Protein AF-A0A1F7QGC0-F1 (afdb_monomer_lite)

pLDDT: mean 73.14, std 12.84, range [39.97, 92.56]

Foldseek 3Di:
DDDPDFDKDFDDDPNHTQWIATPNWIWGWDDDVPHTQKIKTQDQPPDDDDRDRQKIWMWGADRVRHTPDIDMDGPPPVVVVVVVVVVVVVVVVVVVVVVVVVVVVVVVVVVVD

Secondary structure (DSSP, 8-state):
-------EEEEEETTEEEEEEETTEEEEEEEETTEEEEEEEE-----SSS----EEEEEEE-TTS-EEEEEEEE--THHHHHHHHHHHHHHHHHHHHHHHHHHHHHHHHHHT-

Structure (mmCIF, N/CA/C/O backbone):
data_AF-A0A1F7QGC0-F1
#
_entry.id   AF-A0A1F7QGC0-F1
#
loop_
_atom_site.group_PDB
_atom_site.id
_atom_site.type_symbol
_atom_site.label_atom_id
_atom_site.label_alt_id
_atom_site.label_comp_id
_atom_site.label_asym_id
_atom_site.label_entity_id
_atom_site.label_seq_id
_atom_site.pdbx_PDB_ins_code
_atom_site.Cartn_x
_atom_site.Cartn_y
_atom_site.Cartn_z
_atom_site.occupancy
_atom_site.B_iso_or_equiv
_atom_site.auth_seq_id
_atom_site.auth_comp_id
_atom_site.auth_asym_id
_atom_site.auth_atom_id
_atom_site.pdbx_PDB_model_num
ATOM 1 N N . MET A 1 1 ? -2.407 34.130 5.376 1.00 41.84 1 MET A N 1
ATOM 2 C CA . MET A 1 1 ? -1.773 33.096 4.535 1.00 41.84 1 MET A CA 1
ATOM 3 C C . MET A 1 1 ? -2.256 31.752 5.053 1.00 41.84 1 MET A C 1
ATOM 5 O O . MET A 1 1 ? -1.938 31.425 6.188 1.00 41.84 1 MET A O 1
ATOM 9 N N . GLU A 1 2 ? -3.094 31.032 4.305 1.00 47.72 2 GLU A N 1
ATOM 10 C CA . GLU A 1 2 ? -3.480 29.661 4.663 1.00 47.72 2 GLU A CA 1
ATOM 11 C C . GLU A 1 2 ? -2.276 28.747 4.444 1.00 47.72 2 GLU A C 1
ATOM 13 O O . GLU A 1 2 ? -1.770 28.607 3.331 1.00 47.72 2 GLU A O 1
ATOM 18 N N . GLN A 1 3 ? -1.781 28.155 5.527 1.00 52.34 3 GLN A N 1
ATOM 19 C CA . GLN A 1 3 ? -0.868 27.026 5.444 1.00 52.34 3 GLN A CA 1
ATOM 20 C C . GLN A 1 3 ? -1.594 25.920 4.661 1.00 52.34 3 GLN A C 1
ATOM 22 O O . GLN A 1 3 ? -2.752 25.660 4.989 1.00 52.34 3 GLN A O 1
ATOM 27 N N . PRO A 1 4 ? -0.989 25.291 3.632 1.00 60.81 4 PRO A N 1
ATOM 28 C CA . PRO A 1 4 ? -1.642 24.207 2.907 1.00 60.81 4 PRO A CA 1
ATOM 29 C C . PRO A 1 4 ? -2.029 23.115 3.910 1.00 60.81 4 PRO A C 1
ATOM 31 O O . PRO A 1 4 ? -1.175 22.401 4.438 1.00 60.81 4 PRO A O 1
ATOM 34 N N . GLY A 1 5 ? -3.318 23.068 4.249 1.00 67.31 5 GLY A N 1
ATOM 35 C CA . GLY A 1 5 ? -3.832 22.231 5.319 1.00 67.31 5 GLY A CA 1
ATOM 36 C C . GLY A 1 5 ? -3.672 20.763 4.954 1.00 67.31 5 GLY A C 1
ATOM 37 O O . GLY A 1 5 ? -3.976 20.355 3.833 1.00 67.31 5 GLY A O 1
ATOM 38 N N . THR A 1 6 ? -3.193 19.953 5.898 1.00 74.88 6 THR A N 1
ATOM 39 C CA . THR A 1 6 ? -3.249 18.498 5.740 1.00 74.88 6 THR A CA 1
ATOM 40 C C . THR A 1 6 ? -4.706 18.068 5.860 1.00 74.88 6 THR A C 1
ATOM 42 O O . THR A 1 6 ? -5.279 18.112 6.947 1.00 74.88 6 THR A O 1
ATOM 45 N N . PHE A 1 7 ? -5.309 17.652 4.747 1.00 80.75 7 PHE A N 1
ATOM 46 C CA . PHE A 1 7 ? -6.666 17.114 4.742 1.00 80.75 7 PHE A CA 1
ATOM 47 C C . PHE A 1 7 ? -6.610 15.620 5.042 1.00 80.75 7 PHE A C 1
ATOM 49 O O . PHE A 1 7 ? -6.014 14.841 4.289 1.00 80.75 7 PHE A O 1
ATOM 56 N N . ALA A 1 8 ? -7.236 15.225 6.149 1.00 86.25 8 ALA A N 1
ATOM 57 C CA . ALA A 1 8 ? -7.323 13.840 6.574 1.00 86.25 8 ALA A CA 1
ATOM 58 C C . ALA A 1 8 ? -8.778 13.434 6.838 1.00 86.25 8 ALA A C 1
ATOM 60 O O . ALA A 1 8 ? -9.519 14.157 7.499 1.00 86.25 8 ALA A O 1
ATOM 61 N N . SER A 1 9 ? -9.171 12.259 6.351 1.00 88.44 9 SER A N 1
ATOM 62 C CA . SER A 1 9 ? -10.444 11.615 6.671 1.00 88.44 9 SER A CA 1
ATOM 63 C C . SER A 1 9 ? -10.205 10.211 7.215 1.00 88.44 9 SER A C 1
ATOM 65 O O . SER A 1 9 ? -9.259 9.519 6.826 1.00 88.44 9 SER A O 1
ATOM 67 N N . PHE A 1 10 ? -11.053 9.790 8.150 1.00 91.94 10 PHE A N 1
ATOM 68 C CA . PHE A 1 10 ? -10.926 8.513 8.844 1.00 91.94 10 PHE A CA 1
ATOM 69 C C . PHE A 1 10 ? -12.284 7.817 8.889 1.00 91.94 10 PHE A C 1
ATOM 71 O O . PHE A 1 10 ? -13.286 8.448 9.215 1.00 91.94 10 PHE A O 1
ATOM 78 N N . ALA A 1 11 ? -12.304 6.520 8.592 1.00 92.56 11 ALA A N 1
ATOM 79 C CA . ALA A 1 11 ? -13.479 5.671 8.742 1.00 92.56 11 ALA A CA 1
ATOM 80 C C . ALA A 1 11 ? -13.273 4.714 9.917 1.00 92.56 11 ALA A C 1
ATOM 82 O O . ALA A 1 11 ? -12.186 4.148 10.074 1.00 92.56 11 ALA A O 1
ATOM 83 N N . TYR A 1 12 ? -14.320 4.518 10.717 1.00 92.25 12 TYR A N 1
ATOM 84 C CA . TYR A 1 12 ? -14.298 3.673 11.907 1.00 92.25 12 TYR A CA 1
ATOM 85 C C . TYR A 1 12 ? -15.435 2.648 11.879 1.00 92.25 12 TYR A C 1
ATOM 87 O O . TYR A 1 12 ? -16.529 2.953 11.412 1.00 92.25 12 TYR A O 1
ATOM 95 N N . ALA A 1 13 ? -15.186 1.459 12.425 1.00 88.50 13 ALA A N 1
ATOM 96 C CA . ALA A 1 13 ? -16.212 0.486 12.793 1.00 88.50 13 ALA A CA 1
ATOM 97 C C . ALA A 1 13 ? -15.808 -0.220 14.085 1.00 88.50 13 ALA A C 1
ATOM 99 O O . ALA A 1 13 ? -14.630 -0.510 14.297 1.00 88.50 13 ALA A O 1
ATOM 100 N N . PHE A 1 14 ? -16.782 -0.479 14.958 1.00 87.88 14 PHE A N 1
ATOM 101 C CA . PHE A 1 14 ? -16.549 -1.117 16.261 1.00 87.88 14 PHE A CA 1
ATOM 102 C C . PHE A 1 14 ? -15.446 -0.419 17.085 1.00 87.88 14 PHE A C 1
ATOM 104 O O . PHE A 1 14 ? -14.622 -1.070 17.719 1.00 87.88 14 PHE A O 1
ATOM 111 N N . GLY A 1 15 ? -15.369 0.917 17.006 1.00 86.31 15 GLY A N 1
ATOM 112 C CA . GLY A 1 15 ? -14.345 1.721 17.691 1.00 86.31 15 GLY A CA 1
ATOM 113 C C . GLY A 1 15 ? -12.930 1.623 17.104 1.00 86.31 15 GLY A C 1
ATOM 114 O O . GLY A 1 15 ? -12.016 2.269 17.609 1.00 86.31 15 GLY A O 1
ATOM 115 N N . ARG A 1 16 ? -12.729 0.859 16.024 1.00 88.44 16 ARG A N 1
ATOM 116 C CA . ARG A 1 16 ? -11.431 0.667 15.362 1.00 88.44 16 ARG A CA 1
ATOM 117 C C . ARG A 1 16 ? -11.408 1.322 13.989 1.00 88.44 16 ARG A C 1
ATOM 119 O O . ARG A 1 16 ? -12.441 1.507 13.350 1.00 88.44 16 ARG A O 1
ATOM 126 N N . ARG A 1 17 ? -10.218 1.719 13.540 1.00 91.25 17 ARG A N 1
ATOM 127 C CA . ARG A 1 17 ? -10.031 2.459 12.286 1.00 91.25 17 ARG A CA 1
ATOM 128 C C . ARG A 1 17 ? -10.042 1.499 11.098 1.00 91.25 17 ARG A C 1
ATOM 130 O O . ARG A 1 17 ? -9.108 0.730 10.946 1.00 91.25 17 ARG A O 1
ATOM 137 N N . LEU A 1 18 ? -11.048 1.590 10.231 1.00 91.19 18 LEU A N 1
ATOM 138 C CA . LEU A 1 18 ? -11.144 0.796 8.998 1.00 91.19 18 LEU A CA 1
ATOM 139 C C . LEU A 1 18 ? -10.350 1.399 7.840 1.00 91.19 18 LEU A C 1
ATOM 141 O O . LEU A 1 18 ? -9.763 0.679 7.036 1.00 91.19 18 LEU A O 1
ATOM 145 N N . ALA A 1 19 ? -10.327 2.728 7.739 1.00 89.88 19 ALA A N 1
ATOM 146 C CA . ALA A 1 19 ? -9.595 3.412 6.684 1.00 89.88 19 ALA A CA 1
ATOM 147 C C . ALA A 1 19 ? -9.085 4.779 7.143 1.00 89.88 19 ALA A C 1
ATOM 149 O O . ALA A 1 19 ? -9.675 5.427 8.011 1.00 89.88 19 ALA A O 1
ATOM 150 N N . LYS A 1 20 ? -7.992 5.231 6.530 1.00 90.56 20 LYS A N 1
ATOM 151 C CA . LYS A 1 20 ? -7.530 6.622 6.588 1.00 90.56 20 LYS A CA 1
ATOM 152 C C . LYS A 1 20 ? -7.211 7.114 5.187 1.00 90.56 20 LYS A C 1
ATOM 154 O O . LYS A 1 20 ? -6.591 6.384 4.422 1.00 90.56 20 LYS A O 1
ATOM 159 N N . THR A 1 21 ? -7.558 8.358 4.897 1.00 88.00 21 THR A N 1
ATOM 160 C CA . THR A 1 21 ? -7.104 9.069 3.704 1.00 88.00 21 THR A CA 1
ATOM 161 C C . THR A 1 21 ? -6.417 10.338 4.157 1.00 88.00 21 THR A C 1
ATOM 163 O O . THR A 1 21 ? -7.039 11.143 4.837 1.00 88.00 21 THR A O 1
ATOM 166 N N . VAL A 1 22 ? -5.146 10.525 3.811 1.00 86.12 22 VAL A N 1
ATOM 167 C CA . VAL A 1 22 ? -4.380 11.732 4.149 1.00 86.12 22 VAL A CA 1
ATOM 168 C C . VAL A 1 22 ? -3.763 12.269 2.872 1.00 86.12 22 VAL A C 1
ATOM 170 O O . VAL A 1 22 ? -3.019 11.551 2.207 1.00 86.12 22 VAL A O 1
ATOM 173 N N . ASN A 1 23 ? -4.084 13.512 2.506 1.00 81.94 23 ASN A N 1
ATOM 174 C CA . ASN A 1 23 ? -3.567 14.158 1.293 1.00 81.94 23 ASN A CA 1
ATOM 175 C C . ASN A 1 23 ? -3.732 13.284 0.024 1.00 81.94 23 ASN A C 1
ATOM 177 O O . ASN A 1 23 ? -2.851 13.227 -0.832 1.00 81.94 23 ASN A O 1
ATOM 181 N N . GLY A 1 24 ? -4.851 12.552 -0.070 1.00 75.50 24 GLY A N 1
ATOM 182 C CA . GLY A 1 24 ? -5.176 11.647 -1.183 1.00 75.50 24 GLY A CA 1
ATOM 183 C C . GLY A 1 24 ? -4.562 10.240 -1.109 1.00 75.50 24 GLY A C 1
ATOM 184 O O . GLY A 1 24 ? -4.968 9.368 -1.875 1.00 75.50 24 GLY A O 1
ATOM 185 N N . ALA A 1 25 ? -3.638 9.972 -0.183 1.00 79.69 25 ALA A N 1
ATOM 186 C CA . ALA A 1 25 ? -3.120 8.627 0.064 1.00 79.69 25 ALA A CA 1
ATOM 187 C C . ALA A 1 25 ? -4.056 7.869 1.012 1.00 79.69 25 ALA A C 1
ATOM 189 O O . ALA A 1 25 ? -4.300 8.322 2.131 1.00 79.69 25 ALA A O 1
ATOM 190 N N . SER A 1 26 ? -4.577 6.722 0.567 1.00 83.94 26 SER A N 1
ATOM 191 C CA . SER A 1 26 ? -5.525 5.919 1.351 1.00 83.94 26 SER A CA 1
ATOM 192 C C . SER A 1 26 ? -4.862 4.663 1.912 1.00 83.94 26 SER A C 1
ATOM 194 O O . SER A 1 26 ? -4.167 3.947 1.189 1.00 83.94 26 SER A O 1
ATOM 196 N N . THR A 1 27 ? -5.111 4.362 3.183 1.00 87.88 27 THR A N 1
ATOM 197 C CA . THR A 1 27 ? -4.763 3.091 3.829 1.00 87.88 27 THR A CA 1
ATOM 198 C C . THR A 1 27 ? -6.033 2.431 4.347 1.00 87.88 27 THR A C 1
ATOM 200 O O . THR A 1 27 ? -6.835 3.090 5.008 1.00 87.88 27 THR A O 1
ATOM 203 N N . GLN A 1 28 ? -6.192 1.140 4.077 1.00 89.62 28 GLN A N 1
ATOM 204 C CA . GLN A 1 28 ? -7.262 0.295 4.602 1.00 89.62 28 GLN A CA 1
ATOM 205 C C . GLN A 1 28 ? -6.693 -0.713 5.600 1.00 89.62 28 GLN A C 1
ATOM 207 O O . GLN A 1 28 ? -5.569 -1.194 5.431 1.00 89.62 28 GLN A O 1
ATOM 212 N N . PHE A 1 29 ? -7.478 -1.021 6.626 1.00 88.69 29 PHE A N 1
ATOM 213 C CA . PHE A 1 29 ? -7.126 -1.947 7.694 1.00 88.69 29 PHE A CA 1
ATOM 214 C C . PHE A 1 29 ? -8.179 -3.056 7.776 1.00 88.69 29 PHE A C 1
ATOM 216 O O . PHE A 1 29 ? -9.376 -2.770 7.835 1.00 88.69 29 PHE A O 1
ATOM 223 N N . LEU A 1 30 ? -7.724 -4.309 7.794 1.00 89.12 30 LEU A N 1
ATOM 224 C CA . LEU A 1 30 ? -8.541 -5.489 8.061 1.00 89.12 30 LEU A CA 1
ATOM 225 C C . LEU A 1 30 ? -8.083 -6.112 9.376 1.00 89.12 30 LEU A C 1
ATOM 227 O O . LEU A 1 30 ? -6.884 -6.274 9.610 1.00 89.12 30 LEU A O 1
ATOM 231 N N . TYR A 1 31 ? -9.047 -6.462 10.215 1.00 87.94 31 TYR A N 1
ATOM 232 C CA . TYR A 1 31 ? -8.810 -7.059 11.521 1.00 87.94 31 TYR A CA 1
ATOM 233 C C . TYR A 1 31 ? -9.341 -8.489 11.540 1.00 87.94 31 TYR A C 1
ATOM 235 O O . TYR A 1 31 ? -10.415 -8.740 10.994 1.00 87.94 31 TYR A O 1
ATOM 243 N N . ASP A 1 32 ? -8.612 -9.383 12.201 1.00 86.56 32 ASP A N 1
ATOM 244 C CA . ASP A 1 32 ? -9.067 -10.727 12.555 1.00 86.56 32 ASP A CA 1
ATOM 245 C C . ASP A 1 32 ? -9.152 -10.806 14.083 1.00 86.56 32 ASP A C 1
ATOM 247 O O . ASP A 1 32 ? -8.150 -10.712 14.790 1.00 86.56 32 ASP A O 1
ATOM 251 N N . GLY A 1 33 ? -10.375 -10.838 14.615 1.00 85.56 33 GLY A N 1
ATOM 252 C CA . GLY A 1 33 ? -10.603 -10.710 16.053 1.00 85.56 33 GLY A CA 1
ATOM 253 C C . GLY A 1 33 ? -10.048 -9.396 16.616 1.00 85.56 33 GLY A C 1
ATOM 254 O O . GLY A 1 33 ? -10.477 -8.310 16.207 1.00 85.56 33 GLY A O 1
ATOM 255 N N . LEU A 1 34 ? -9.128 -9.490 17.582 1.00 83.62 34 LEU A N 1
ATOM 256 C CA . LEU A 1 34 ? -8.445 -8.342 18.195 1.00 83.62 34 LEU A CA 1
ATOM 257 C C . LEU A 1 34 ? -7.255 -7.849 17.351 1.00 83.62 34 LEU A C 1
ATOM 259 O O . LEU A 1 34 ? -6.873 -6.682 17.460 1.00 83.62 34 LEU A O 1
ATOM 263 N N . ASP A 1 35 ? -6.723 -8.710 16.488 1.00 80.31 35 ASP A N 1
ATOM 264 C CA . ASP A 1 35 ? -5.450 -8.519 15.807 1.00 80.31 35 ASP A CA 1
ATOM 265 C C . ASP A 1 35 ? -5.613 -7.856 14.437 1.00 80.31 35 ASP A C 1
ATOM 267 O O . ASP A 1 35 ? -6.661 -7.921 13.785 1.00 80.31 35 ASP A O 1
ATOM 271 N N . LEU A 1 36 ? -4.558 -7.173 13.989 1.00 80.31 36 LEU A N 1
ATOM 272 C CA . LEU A 1 36 ? -4.518 -6.542 12.675 1.00 80.31 36 LEU A CA 1
ATOM 273 C C . LEU A 1 36 ? -4.044 -7.560 11.634 1.00 80.31 36 LEU A C 1
ATOM 275 O O . LEU A 1 36 ? -2.852 -7.825 11.517 1.00 80.31 36 LEU A O 1
ATOM 279 N N . ALA A 1 37 ? -4.981 -8.107 10.866 1.00 83.44 37 ALA A N 1
ATOM 280 C CA . ALA A 1 37 ? -4.696 -9.127 9.862 1.00 83.44 37 ALA A CA 1
ATOM 281 C C . ALA A 1 37 ? -4.002 -8.548 8.623 1.00 83.44 37 ALA A C 1
ATOM 283 O O . ALA A 1 37 ? -3.095 -9.160 8.057 1.00 83.44 37 ALA A O 1
ATOM 284 N N . GLN A 1 38 ? -4.420 -7.355 8.186 1.00 80.75 38 GLN A N 1
ATOM 285 C CA . GLN A 1 38 ? -3.894 -6.757 6.964 1.00 80.75 38 GLN A CA 1
ATOM 286 C C . GLN A 1 38 ? -3.910 -5.234 7.017 1.00 80.75 38 GLN A C 1
ATOM 288 O O . GLN A 1 38 ? -4.891 -4.606 7.422 1.00 80.75 38 GLN A O 1
ATOM 293 N N . GLN A 1 39 ? -2.839 -4.639 6.498 1.00 85.50 39 GLN A N 1
ATOM 294 C CA . GLN A 1 39 ? -2.792 -3.225 6.160 1.00 85.50 39 GLN A CA 1
ATOM 295 C C . GLN A 1 39 ? -2.502 -3.067 4.669 1.00 85.50 39 GLN A C 1
ATOM 297 O O . GLN A 1 39 ? -1.457 -3.497 4.175 1.00 85.50 39 GLN A O 1
ATOM 302 N N . LEU A 1 40 ? -3.409 -2.403 3.956 1.00 79.75 40 LEU A N 1
ATOM 303 C CA . LEU A 1 40 ? -3.245 -2.084 2.544 1.00 79.75 40 LEU A CA 1
ATOM 304 C C . LEU A 1 40 ? -3.061 -0.579 2.379 1.00 79.75 40 LEU A C 1
ATOM 306 O O . LEU A 1 40 ? -4.001 0.186 2.584 1.00 79.75 40 LEU A O 1
ATOM 310 N N . THR A 1 41 ? -1.867 -0.145 1.980 1.00 79.94 41 THR A N 1
ATOM 311 C CA . THR A 1 41 ? -1.605 1.268 1.683 1.00 79.94 41 THR A CA 1
ATOM 312 C C . THR A 1 41 ? -1.584 1.476 0.176 1.00 79.94 41 THR A C 1
ATOM 314 O O . THR A 1 41 ? -0.675 1.039 -0.528 1.00 79.94 41 THR A O 1
ATOM 317 N N . THR A 1 42 ? -2.574 2.207 -0.327 1.00 67.94 42 THR A N 1
ATOM 318 C CA . THR A 1 42 ? -2.534 2.767 -1.680 1.00 67.94 42 THR A CA 1
ATOM 319 C C . THR A 1 42 ? -1.771 4.087 -1.641 1.00 67.94 42 THR A C 1
ATOM 321 O O . THR A 1 42 ? -2.306 5.141 -1.293 1.00 67.94 42 THR A O 1
ATOM 324 N N . GLY A 1 43 ? -0.475 4.010 -1.936 1.00 61.09 43 GLY A N 1
ATOM 325 C CA . GLY A 1 43 ? 0.384 5.177 -2.077 1.00 61.09 43 GLY A CA 1
ATOM 326 C C . GLY A 1 43 ? 0.391 5.674 -3.518 1.00 61.09 43 GLY A C 1
ATOM 327 O O . GLY A 1 43 ? 0.647 4.910 -4.445 1.00 61.09 43 GLY A O 1
ATOM 328 N N . PHE A 1 44 ? 0.163 6.970 -3.714 1.00 53.09 44 PHE A N 1
ATOM 329 C CA . PHE A 1 44 ? 0.631 7.647 -4.917 1.00 53.09 44 PHE A CA 1
ATOM 330 C C . PHE A 1 44 ? 2.051 8.132 -4.625 1.00 53.09 44 PHE A C 1
ATOM 332 O O . PHE A 1 44 ? 2.234 9.062 -3.842 1.00 53.09 44 PHE A O 1
ATOM 339 N N . PHE A 1 45 ? 3.066 7.515 -5.226 1.00 45.66 45 PHE A N 1
ATOM 340 C CA . PHE A 1 45 ? 4.392 8.126 -5.236 1.00 45.66 45 PHE A CA 1
ATOM 341 C C . PHE A 1 45 ? 4.339 9.324 -6.184 1.00 45.66 45 PHE A C 1
ATOM 343 O O . PHE A 1 45 ? 4.277 9.165 -7.401 1.00 45.66 45 PHE A O 1
ATOM 350 N N . ARG A 1 46 ? 4.353 10.543 -5.633 1.00 45.06 46 ARG A N 1
ATOM 351 C CA . ARG A 1 46 ? 4.550 11.774 -6.409 1.00 45.06 46 ARG A CA 1
ATOM 352 C C . ARG A 1 46 ? 6.044 11.932 -6.722 1.00 45.06 46 ARG A C 1
ATOM 354 O O . ARG A 1 46 ? 6.689 12.868 -6.269 1.00 45.06 46 ARG A O 1
ATOM 361 N N . GLY A 1 47 ? 6.592 10.987 -7.479 1.00 43.69 47 GLY A N 1
ATOM 362 C CA . GLY A 1 47 ? 7.809 11.197 -8.255 1.00 43.69 47 GLY A CA 1
ATOM 363 C C . GLY A 1 47 ? 7.393 11.774 -9.603 1.00 43.69 47 GLY A C 1
ATOM 364 O O . GLY A 1 47 ? 6.617 11.141 -10.304 1.00 43.69 47 GLY A O 1
ATOM 365 N N . THR A 1 48 ? 7.836 13.000 -9.891 1.00 45.25 48 THR A N 1
ATOM 366 C CA . THR A 1 48 ? 7.674 13.736 -11.163 1.00 45.25 48 THR A CA 1
ATOM 367 C C . THR A 1 48 ? 6.230 13.925 -11.688 1.00 45.25 48 THR A C 1
ATOM 369 O O . THR A 1 48 ? 5.663 13.119 -12.412 1.00 45.25 48 THR A O 1
ATOM 372 N N . SER A 1 49 ? 5.650 15.079 -11.317 1.00 39.97 49 SER A N 1
ATOM 373 C CA . SER A 1 49 ? 4.632 15.905 -12.021 1.00 39.97 49 SER A CA 1
ATOM 374 C C . SER A 1 49 ? 3.333 15.310 -12.599 1.00 39.97 49 SER A C 1
ATOM 376 O O . SER A 1 49 ? 2.468 16.082 -13.013 1.00 39.97 49 SER A O 1
ATOM 378 N N . ARG A 1 50 ? 3.081 14.005 -12.560 1.00 53.62 50 ARG A N 1
ATOM 379 C CA . ARG A 1 50 ? 1.813 13.414 -13.013 1.00 53.62 50 ARG A CA 1
ATOM 380 C C . ARG A 1 50 ? 1.404 12.364 -11.990 1.00 53.62 50 ARG A C 1
ATOM 382 O O . ARG A 1 50 ? 2.196 11.485 -11.691 1.00 53.62 50 ARG A O 1
ATOM 389 N N . GLY A 1 51 ? 0.211 12.484 -11.404 1.00 51.25 51 GLY A N 1
ATOM 390 C CA . GLY A 1 51 ? -0.319 11.580 -10.371 1.00 51.25 51 GLY A CA 1
ATOM 391 C C . GLY A 1 51 ? -0.526 10.145 -10.868 1.00 51.25 51 GLY A C 1
ATOM 392 O O . GLY A 1 51 ? -1.655 9.687 -11.012 1.00 51.25 51 GLY A O 1
ATOM 393 N N . VAL A 1 52 ? 0.565 9.448 -11.168 1.00 58.09 52 VAL A N 1
ATOM 394 C CA . VAL A 1 52 ? 0.592 8.081 -11.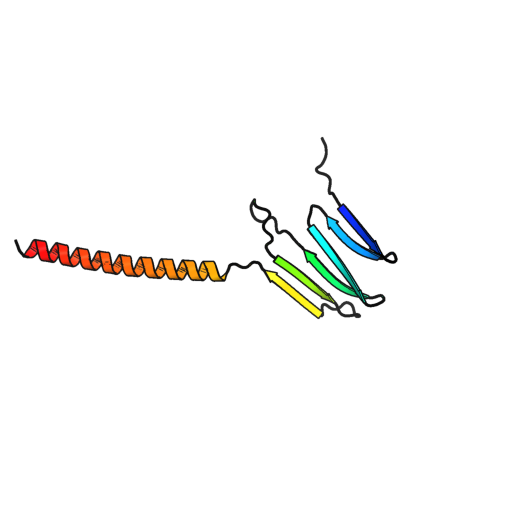670 1.00 58.09 52 VAL A CA 1
ATOM 395 C C . VAL A 1 52 ? 0.536 7.140 -10.475 1.00 58.09 52 VAL A C 1
ATOM 397 O O . VAL A 1 52 ? 1.313 7.253 -9.527 1.00 58.09 52 VAL A O 1
ATOM 400 N N . ARG A 1 53 ? -0.398 6.187 -10.511 1.00 54.84 53 ARG A N 1
ATOM 401 C CA . ARG A 1 53 ? -0.379 5.045 -9.593 1.00 54.84 53 ARG A CA 1
ATOM 402 C C . ARG A 1 53 ? 0.792 4.141 -9.984 1.00 54.84 53 ARG A C 1
ATOM 404 O O . ARG A 1 53 ? 0.702 3.408 -10.965 1.00 54.84 53 ARG A O 1
ATOM 411 N N . ILE A 1 54 ? 1.888 4.226 -9.228 1.00 60.84 54 ILE A N 1
ATOM 412 C CA . ILE A 1 54 ? 3.070 3.357 -9.382 1.00 60.84 54 ILE A CA 1
ATOM 413 C C . ILE A 1 54 ? 2.785 1.945 -8.857 1.00 60.84 54 ILE A C 1
ATOM 415 O O . ILE A 1 54 ? 3.501 1.024 -9.216 1.00 60.84 54 ILE A O 1
ATOM 419 N N . GLY A 1 55 ? 1.739 1.744 -8.049 1.00 65.19 55 GLY A N 1
ATOM 420 C CA . GLY A 1 55 ? 1.456 0.425 -7.504 1.00 65.19 55 GLY A CA 1
ATOM 421 C C . GLY A 1 55 ? 0.619 0.411 -6.232 1.00 65.19 55 GLY A C 1
ATOM 422 O O . GLY A 1 55 ? 0.180 1.455 -5.749 1.00 65.19 55 GLY A O 1
ATOM 423 N N . SER A 1 56 ? 0.432 -0.779 -5.667 1.00 64.19 56 SER A N 1
ATOM 424 C CA . SER A 1 56 ? -0.110 -0.993 -4.319 1.00 64.19 56 SER A CA 1
ATOM 425 C C . SER A 1 56 ? 0.846 -1.863 -3.517 1.00 64.19 56 SER A C 1
ATOM 427 O O . SER A 1 56 ? 1.323 -2.851 -4.059 1.00 64.19 56 SER A O 1
ATOM 429 N N . VAL A 1 57 ? 1.072 -1.566 -2.237 1.00 72.25 57 VAL A N 1
ATOM 430 C CA . VAL A 1 57 ? 1.829 -2.444 -1.329 1.00 72.25 5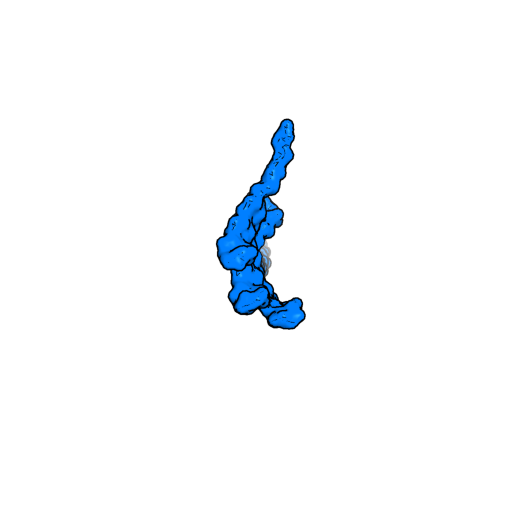7 VAL A CA 1
ATOM 431 C C . VAL A 1 57 ? 0.946 -2.800 -0.132 1.00 72.25 57 VAL A C 1
ATOM 433 O O . VAL A 1 57 ? 0.351 -1.924 0.502 1.00 72.25 57 VAL A O 1
ATOM 436 N N . GLY A 1 58 ? 0.836 -4.094 0.149 1.00 66.62 58 GLY A N 1
ATOM 437 C CA . GLY A 1 58 ? 0.145 -4.689 1.282 1.00 66.62 58 GLY A CA 1
ATOM 438 C C . GLY A 1 58 ? 1.114 -5.471 2.167 1.00 66.62 58 GLY A C 1
ATOM 439 O O . GLY A 1 58 ? 2.061 -6.093 1.685 1.00 66.62 58 GLY A O 1
ATOM 440 N N . PHE A 1 59 ? 0.856 -5.433 3.469 1.00 74.44 59 PHE A N 1
ATOM 441 C CA . PHE A 1 59 ? 1.623 -6.149 4.483 1.00 74.44 59 PHE A CA 1
ATOM 442 C C . PHE A 1 59 ? 0.678 -7.084 5.241 1.00 74.44 59 PHE A C 1
ATOM 444 O O . PHE A 1 59 ? -0.402 -6.654 5.659 1.00 74.44 59 PHE A O 1
ATOM 451 N N . ALA A 1 60 ? 1.092 -8.338 5.415 1.00 64.88 60 ALA A N 1
ATOM 452 C CA . ALA A 1 60 ? 0.460 -9.290 6.321 1.00 64.88 60 ALA A CA 1
ATOM 453 C C . ALA A 1 60 ? 1.308 -9.391 7.588 1.00 64.88 60 ALA A C 1
ATOM 455 O O . ALA A 1 60 ? 2.534 -9.511 7.509 1.00 64.88 60 ALA A O 1
ATOM 456 N N . ILE A 1 61 ? 0.662 -9.336 8.747 1.00 72.62 61 ILE A N 1
ATOM 457 C CA . ILE A 1 61 ? 1.312 -9.381 10.058 1.00 72.62 61 ILE A CA 1
ATOM 458 C C . ILE A 1 61 ? 0.712 -10.570 10.811 1.00 72.62 61 ILE A C 1
ATOM 460 O O . ILE A 1 61 ? -0.491 -10.807 10.738 1.00 72.62 61 ILE A O 1
ATOM 464 N N . THR A 1 62 ? 1.546 -11.364 11.479 1.00 75.88 62 THR A N 1
ATOM 465 C CA . THR A 1 62 ? 1.075 -12.457 12.333 1.00 75.88 62 THR A CA 1
ATOM 466 C C . THR A 1 62 ? 0.420 -11.901 13.598 1.00 75.88 62 THR A C 1
ATOM 468 O O . THR A 1 62 ? 0.689 -10.769 14.000 1.00 75.88 62 THR A O 1
ATOM 471 N N . ALA A 1 63 ? -0.371 -12.725 14.290 1.00 60.78 63 ALA A N 1
ATOM 472 C CA . ALA A 1 63 ? -0.955 -12.371 15.590 1.00 60.78 63 ALA A CA 1
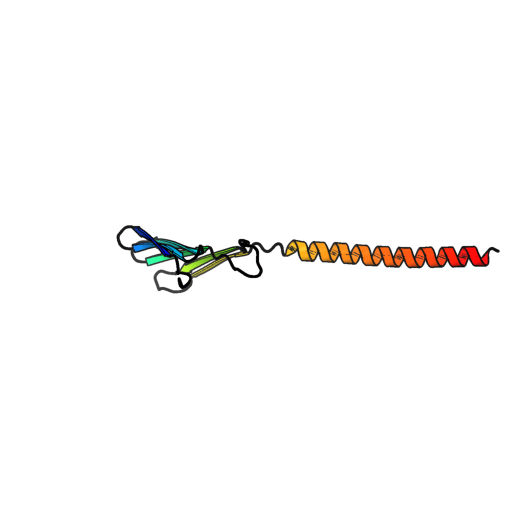ATOM 473 C C . ALA A 1 63 ? 0.104 -12.016 16.661 1.00 60.78 63 ALA A C 1
ATOM 475 O O . ALA A 1 63 ? -0.167 -11.265 17.587 1.00 60.78 63 ALA A O 1
ATOM 476 N N . ALA A 1 64 ? 1.347 -12.490 16.508 1.00 75.75 64 ALA A N 1
ATOM 477 C CA . ALA A 1 64 ? 2.469 -12.111 17.372 1.00 75.75 64 ALA A CA 1
ATOM 478 C C . ALA A 1 64 ? 3.084 -10.736 17.018 1.00 75.75 64 ALA A C 1
ATOM 480 O O . ALA A 1 64 ? 4.086 -10.338 17.610 1.00 75.75 64 ALA A O 1
ATOM 481 N N . GLY A 1 65 ? 2.537 -10.027 16.025 1.00 66.50 65 GLY A N 1
ATOM 482 C CA . GLY A 1 65 ? 3.054 -8.749 15.533 1.00 66.50 65 GLY A CA 1
ATOM 483 C C . GLY A 1 65 ? 4.248 -8.870 14.580 1.00 66.50 65 GLY A C 1
ATOM 484 O O . GLY A 1 65 ? 4.829 -7.853 14.202 1.00 66.50 65 GLY A O 1
ATOM 485 N N . ALA A 1 66 ? 4.629 -10.085 14.171 1.00 69.25 66 ALA A N 1
ATOM 486 C CA . ALA A 1 66 ? 5.735 -10.292 13.239 1.00 69.25 66 ALA A CA 1
ATOM 487 C C . ALA A 1 66 ? 5.281 -10.082 11.787 1.00 69.25 66 ALA A C 1
ATOM 489 O O . ALA A 1 66 ? 4.194 -10.507 11.402 1.00 69.25 66 ALA A O 1
ATOM 490 N N . LEU A 1 67 ? 6.120 -9.467 10.950 1.00 69.06 67 LEU A N 1
ATOM 491 C CA . LEU A 1 67 ? 5.841 -9.330 9.519 1.00 69.06 67 LEU A CA 1
ATOM 492 C C . LEU A 1 67 ? 5.824 -10.718 8.856 1.00 69.06 67 LEU A C 1
ATOM 494 O O . LEU A 1 67 ? 6.851 -11.388 8.799 1.00 69.06 67 LEU A O 1
ATOM 498 N N . ALA A 1 68 ? 4.661 -11.135 8.355 1.00 74.00 68 ALA A N 1
ATOM 499 C CA . ALA A 1 68 ? 4.447 -12.445 7.743 1.00 74.00 68 ALA A CA 1
ATOM 500 C C . ALA A 1 68 ? 4.685 -12.425 6.228 1.00 74.00 68 ALA A C 1
ATOM 502 O O . ALA A 1 68 ? 5.233 -13.372 5.671 1.00 74.00 68 ALA A O 1
ATOM 503 N N . ALA A 1 69 ? 4.262 -11.351 5.554 1.00 69.69 69 ALA A N 1
ATOM 504 C CA . ALA A 1 69 ? 4.444 -11.196 4.115 1.00 69.69 69 ALA A CA 1
ATOM 505 C C . ALA A 1 69 ? 4.378 -9.727 3.681 1.00 69.69 69 ALA A C 1
ATOM 507 O O . ALA A 1 69 ? 3.657 -8.916 4.266 1.00 69.69 69 ALA A O 1
ATOM 508 N N . VAL A 1 70 ? 5.090 -9.412 2.599 1.00 78.06 70 VAL A N 1
ATOM 509 C CA . VAL A 1 70 ? 4.956 -8.160 1.846 1.00 78.06 70 VAL A CA 1
ATOM 510 C C . VAL A 1 70 ? 4.532 -8.529 0.433 1.00 78.06 70 VAL A C 1
ATOM 512 O O . VAL A 1 70 ? 5.226 -9.285 -0.240 1.00 78.06 70 VAL A O 1
ATOM 515 N N . ALA A 1 71 ? 3.401 -8.000 -0.017 1.00 68.62 71 ALA A N 1
ATOM 516 C CA . ALA A 1 71 ? 2.915 -8.178 -1.377 1.00 68.62 71 ALA A CA 1
ATOM 517 C C . ALA A 1 71 ? 2.730 -6.807 -2.013 1.00 68.62 71 ALA A C 1
ATOM 519 O O . ALA A 1 71 ? 2.168 -5.903 -1.402 1.00 68.62 71 ALA A O 1
ATOM 520 N N . GLY A 1 72 ? 3.175 -6.631 -3.250 1.00 65.75 72 GLY A N 1
ATOM 521 C CA . GLY A 1 72 ? 2.947 -5.386 -3.957 1.00 65.75 72 GLY A CA 1
ATOM 522 C C . GLY A 1 72 ? 2.772 -5.591 -5.445 1.00 65.75 72 GLY A C 1
ATOM 523 O O . GLY A 1 72 ? 3.318 -6.522 -6.026 1.00 65.75 72 GLY A O 1
ATOM 524 N N . THR A 1 73 ? 2.002 -4.705 -6.059 1.00 62.97 73 THR A N 1
ATOM 525 C CA . THR A 1 73 ? 2.028 -4.503 -7.501 1.00 62.97 73 THR A CA 1
ATOM 526 C C . THR A 1 73 ? 2.892 -3.280 -7.729 1.00 62.97 73 THR A C 1
ATOM 528 O O . THR A 1 73 ? 2.597 -2.221 -7.186 1.00 62.97 73 THR A O 1
ATOM 531 N N . LEU A 1 74 ? 3.982 -3.417 -8.472 1.00 59.03 74 LEU A N 1
ATOM 532 C CA . LEU A 1 74 ? 4.597 -2.275 -9.130 1.00 59.03 74 LEU A CA 1
ATOM 533 C C . LEU A 1 74 ? 3.969 -2.237 -10.521 1.00 59.03 74 LEU A C 1
ATOM 535 O O . LEU A 1 74 ? 3.951 -3.248 -11.223 1.00 59.03 74 LEU A O 1
ATOM 539 N N . THR A 1 75 ? 3.450 -1.087 -10.935 1.00 60.66 75 THR A N 1
ATOM 540 C CA . THR A 1 75 ? 3.131 -0.763 -12.328 1.00 60.66 75 THR A CA 1
ATOM 541 C C . THR A 1 75 ? 4.444 -0.635 -13.108 1.00 60.66 75 THR A C 1
ATOM 543 O O . THR A 1 75 ? 4.702 0.359 -13.784 1.00 60.66 75 THR A O 1
ATOM 546 N N . ASP A 1 76 ? 5.322 -1.623 -12.986 1.00 54.31 76 ASP A N 1
ATOM 547 C CA . ASP A 1 76 ? 6.567 -1.680 -13.706 1.00 54.31 76 ASP A CA 1
ATOM 548 C C . ASP A 1 76 ? 6.220 -2.124 -15.119 1.00 54.31 76 ASP A C 1
ATOM 550 O O . ASP A 1 76 ? 6.151 -3.302 -15.466 1.00 54.31 76 ASP A O 1
ATOM 554 N N . ARG A 1 77 ? 6.067 -1.126 -15.989 1.00 59.00 77 ARG A N 1
ATOM 555 C CA . ARG A 1 77 ? 6.273 -1.246 -17.438 1.00 59.00 77 ARG A CA 1
ATOM 556 C C . ARG A 1 77 ? 7.727 -1.625 -17.751 1.00 59.00 77 ARG A C 1
ATOM 558 O O . ARG A 1 77 ? 8.279 -1.197 -18.760 1.00 59.00 77 ARG A O 1
ATOM 565 N N . SER A 1 78 ? 8.373 -2.400 -16.885 1.00 58.72 78 SER A N 1
ATOM 566 C CA . SER A 1 78 ? 9.795 -2.624 -16.948 1.00 58.72 78 SER A CA 1
ATOM 567 C C . SER A 1 78 ? 10.182 -3.449 -18.172 1.00 58.72 78 SER A C 1
ATOM 569 O O . SER A 1 78 ? 11.200 -3.237 -18.816 1.00 58.72 78 SER A O 1
ATOM 571 N N . TRP A 1 79 ? 9.275 -4.316 -18.600 1.00 64.31 79 TRP A N 1
ATOM 572 C CA . TRP A 1 79 ? 9.413 -5.035 -19.855 1.00 64.31 79 TRP A CA 1
ATOM 573 C C . TRP A 1 79 ? 9.466 -4.107 -21.089 1.00 64.31 79 TRP A C 1
ATOM 575 O O . TRP A 1 79 ? 10.110 -4.451 -22.077 1.00 64.31 79 TRP A O 1
ATOM 585 N N . LEU A 1 80 ? 8.844 -2.917 -21.048 1.00 67.50 80 LEU A N 1
ATOM 586 C CA . LEU A 1 80 ? 8.834 -1.988 -22.187 1.00 67.50 80 LEU A CA 1
ATOM 587 C C . LEU A 1 80 ? 10.186 -1.305 -22.403 1.00 67.50 80 LEU A C 1
ATOM 589 O O . LEU A 1 80 ? 10.508 -0.992 -23.546 1.00 67.50 80 LEU A O 1
ATOM 593 N N . HIS A 1 81 ? 10.992 -1.084 -21.357 1.00 63.25 81 HIS A N 1
ATOM 594 C CA . HIS A 1 81 ? 12.344 -0.539 -21.555 1.00 63.25 81 HIS A CA 1
ATOM 595 C C . HIS A 1 81 ? 13.292 -1.571 -22.161 1.00 63.25 81 HIS A C 1
ATOM 597 O O . HIS A 1 81 ? 14.050 -1.226 -23.065 1.00 63.25 81 HIS A O 1
ATOM 603 N N . TRP A 1 82 ? 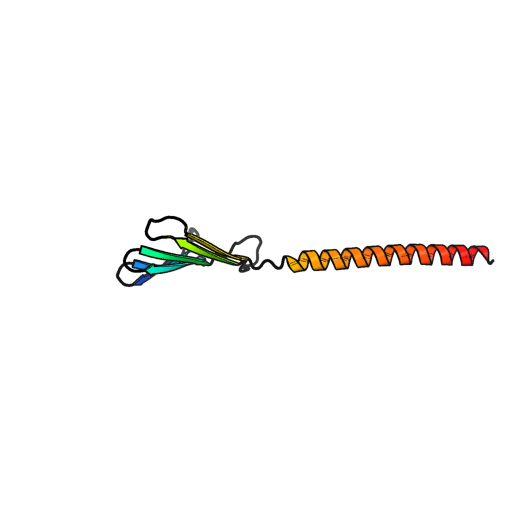13.160 -2.843 -21.783 1.00 65.31 82 TRP A N 1
ATOM 604 C CA . TRP A 1 82 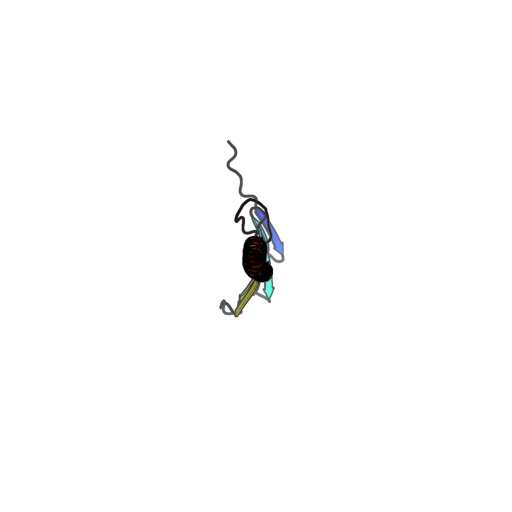? 13.835 -3.942 -22.476 1.00 65.31 82 TRP A CA 1
ATOM 605 C C . TRP A 1 82 ? 13.382 -4.080 -23.935 1.00 65.31 82 TRP A C 1
ATOM 607 O O . TRP A 1 82 ? 14.223 -4.199 -24.825 1.00 65.31 82 TRP A O 1
ATOM 617 N N . ALA A 1 83 ? 12.077 -3.991 -24.210 1.00 69.00 83 ALA A N 1
ATOM 618 C CA . ALA A 1 83 ? 11.558 -4.018 -25.578 1.00 69.00 83 ALA A CA 1
ATOM 619 C C . ALA A 1 83 ? 12.086 -2.841 -26.423 1.00 69.00 83 ALA A C 1
ATOM 621 O O . ALA A 1 83 ? 12.499 -3.036 -27.566 1.00 69.00 83 ALA A O 1
ATOM 622 N N . ALA A 1 84 ? 12.141 -1.631 -25.855 1.00 69.62 84 ALA A N 1
ATOM 623 C CA . ALA A 1 84 ? 12.692 -0.452 -26.522 1.00 69.62 84 ALA A CA 1
ATOM 624 C C . ALA A 1 84 ? 14.199 -0.583 -26.813 1.00 69.62 84 ALA A C 1
ATOM 626 O O . ALA A 1 84 ? 14.644 -0.198 -27.895 1.00 69.62 84 ALA A O 1
ATOM 627 N N . LEU A 1 85 ? 14.975 -1.169 -25.892 1.00 73.12 85 LEU A N 1
ATOM 628 C CA . LEU A 1 85 ? 16.402 -1.447 -26.086 1.00 73.12 85 LEU A CA 1
ATOM 629 C C . LEU A 1 85 ? 16.629 -2.412 -27.259 1.00 73.12 85 LEU A C 1
ATOM 631 O O . LEU A 1 85 ? 17.470 -2.151 -28.116 1.00 73.12 85 LEU A O 1
ATOM 635 N N . VAL A 1 86 ? 15.846 -3.492 -27.338 1.00 82.25 86 VAL A N 1
ATOM 636 C CA . VAL A 1 86 ? 15.943 -4.472 -28.432 1.00 82.25 86 VAL A CA 1
ATOM 637 C C . VAL A 1 86 ? 15.664 -3.814 -29.784 1.00 82.25 86 VAL A C 1
ATOM 639 O O . VAL A 1 86 ? 16.442 -3.990 -30.721 1.00 82.25 86 VAL A O 1
ATOM 642 N N . VAL A 1 87 ? 14.607 -3.004 -29.885 1.00 83.38 87 VAL A N 1
ATOM 643 C CA . VAL A 1 87 ? 14.278 -2.272 -31.121 1.00 83.38 87 VAL A CA 1
ATOM 644 C C . VAL A 1 87 ? 15.401 -1.303 -31.510 1.00 83.38 87 VAL A C 1
ATOM 646 O O . VAL A 1 87 ? 15.771 -1.238 -32.683 1.00 83.38 87 VAL A O 1
ATOM 649 N N . ALA A 1 88 ? 15.995 -0.600 -30.541 1.00 76.50 88 ALA A N 1
ATOM 650 C CA . ALA A 1 88 ? 17.125 0.294 -30.787 1.00 76.50 88 ALA A CA 1
ATOM 651 C C . ALA A 1 88 ? 18.370 -0.462 -31.285 1.00 76.50 88 ALA A C 1
ATOM 653 O O . ALA A 1 88 ? 18.981 -0.051 -32.272 1.00 76.50 88 ALA A O 1
ATOM 654 N N . CYS A 1 89 ? 18.722 -1.594 -30.666 1.00 82.75 89 CYS A N 1
ATOM 655 C CA . CYS A 1 89 ? 19.845 -2.430 -31.097 1.00 82.75 89 CYS A CA 1
ATOM 656 C C . CYS A 1 89 ? 19.656 -2.967 -32.524 1.00 82.75 89 CYS A C 1
ATOM 658 O O . CYS A 1 89 ? 20.590 -2.914 -33.326 1.00 82.75 89 CYS A O 1
ATOM 660 N N . VAL A 1 90 ? 18.448 -3.434 -32.866 1.00 87.19 90 VAL A N 1
ATOM 661 C CA . VAL A 1 90 ? 18.123 -3.901 -34.225 1.00 87.19 90 VAL A CA 1
ATOM 662 C C . VAL A 1 90 ? 18.242 -2.758 -35.235 1.00 87.19 90 VAL A C 1
ATOM 664 O O . VAL A 1 90 ? 18.877 -2.930 -36.274 1.00 87.19 90 VAL A O 1
ATOM 667 N N . GLY A 1 91 ? 17.712 -1.572 -34.918 1.00 77.38 91 GLY A N 1
ATOM 668 C CA . GLY A 1 91 ? 17.830 -0.393 -35.780 1.00 77.38 91 GLY A CA 1
ATOM 669 C C . GLY A 1 91 ? 19.283 0.030 -36.032 1.00 77.38 91 GLY A C 1
ATOM 670 O O . GLY A 1 91 ? 19.648 0.323 -37.171 1.00 77.38 91 GLY A O 1
ATOM 671 N N . ILE A 1 92 ? 20.132 -0.002 -34.998 1.00 85.06 92 ILE A N 1
ATOM 672 C CA . ILE A 1 92 ? 21.563 0.327 -35.110 1.00 85.06 92 ILE A CA 1
ATOM 673 C C . ILE A 1 92 ? 22.290 -0.679 -36.015 1.00 85.06 92 ILE A C 1
ATOM 675 O O . ILE A 1 92 ? 23.042 -0.268 -36.899 1.00 85.06 92 ILE A O 1
ATOM 679 N N . LEU A 1 93 ? 22.050 -1.983 -35.843 1.00 81.38 93 LEU A N 1
ATOM 680 C CA . LEU A 1 93 ? 22.674 -3.023 -36.670 1.00 81.38 93 LEU A CA 1
ATOM 681 C C . LEU A 1 93 ? 22.273 -2.903 -38.145 1.00 81.38 93 LEU A C 1
ATOM 683 O O . LEU A 1 93 ? 23.138 -2.927 -39.021 1.00 81.38 93 LEU A O 1
ATOM 687 N N . VAL A 1 94 ? 20.979 -2.721 -38.422 1.00 81.81 94 VAL A N 1
ATOM 688 C CA . VAL A 1 94 ? 20.470 -2.545 -39.791 1.00 81.81 94 VAL A CA 1
ATOM 689 C C . VAL A 1 94 ? 21.057 -1.283 -40.431 1.00 81.81 94 VAL A C 1
ATOM 691 O O . VAL A 1 94 ? 21.495 -1.327 -41.582 1.00 81.81 94 VAL A O 1
ATOM 694 N N . GLY A 1 95 ? 21.151 -0.184 -39.676 1.00 74.56 95 GLY A N 1
ATOM 695 C CA . GLY A 1 95 ? 21.790 1.050 -40.132 1.00 74.56 95 GLY A CA 1
ATOM 696 C C . GLY A 1 95 ? 23.264 0.858 -40.499 1.00 74.56 95 GLY A C 1
ATOM 697 O O . GLY A 1 95 ? 23.691 1.281 -41.574 1.00 74.56 95 GLY A O 1
ATOM 698 N N . PHE A 1 96 ? 24.040 0.161 -39.661 1.00 78.62 96 PHE A N 1
ATOM 699 C CA . PHE A 1 96 ? 25.449 -0.136 -39.942 1.00 78.62 96 PHE A CA 1
ATOM 700 C C . PHE A 1 96 ? 25.634 -0.975 -41.211 1.00 78.62 96 PH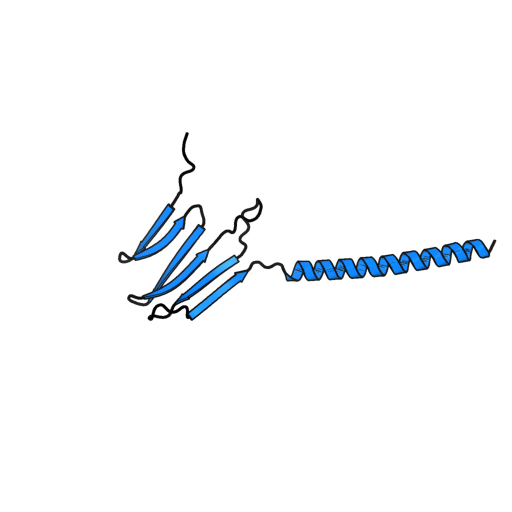E A C 1
ATOM 702 O O . PHE A 1 96 ? 26.503 -0.665 -42.030 1.00 78.62 96 PHE A O 1
ATOM 709 N N . VAL A 1 97 ? 24.810 -2.009 -41.407 1.00 83.00 97 VAL A N 1
ATOM 710 C CA . VAL A 1 97 ? 24.857 -2.843 -42.618 1.00 83.00 97 VAL A CA 1
ATOM 711 C C . VAL A 1 97 ? 24.501 -2.019 -43.857 1.00 83.00 97 VAL A C 1
ATOM 713 O O . VAL A 1 97 ? 25.227 -2.078 -44.849 1.00 83.00 97 VAL A O 1
ATOM 716 N N . GLY A 1 98 ? 23.454 -1.191 -43.784 1.00 77.12 98 GLY A N 1
ATOM 717 C CA . GLY A 1 98 ? 23.044 -0.310 -44.880 1.00 77.12 98 GLY A CA 1
ATOM 718 C C . GLY A 1 98 ? 24.128 0.693 -45.287 1.00 77.12 98 GLY A C 1
ATOM 719 O O . GLY A 1 98 ? 24.413 0.843 -46.475 1.00 77.12 98 GLY A O 1
ATOM 720 N N . ILE A 1 99 ? 24.801 1.325 -44.318 1.00 79.69 99 ILE A N 1
ATOM 721 C CA . ILE A 1 99 ? 25.906 2.263 -44.581 1.00 79.69 99 ILE A CA 1
ATOM 722 C C . ILE A 1 99 ? 27.065 1.550 -45.283 1.00 79.69 99 ILE A C 1
ATOM 724 O O . ILE A 1 99 ? 27.590 2.047 -46.282 1.00 79.69 99 ILE A O 1
ATOM 728 N N . ARG A 1 100 ? 27.462 0.366 -44.798 1.00 73.38 100 ARG A N 1
ATOM 729 C CA . ARG A 1 100 ? 28.550 -0.419 -45.405 1.00 73.38 100 ARG A CA 1
ATOM 730 C C . ARG A 1 100 ? 28.200 -0.856 -46.823 1.00 73.38 100 ARG A C 1
ATOM 732 O O . ARG A 1 100 ? 29.043 -0.726 -47.706 1.00 73.38 100 ARG A O 1
ATOM 739 N N . TYR A 1 101 ? 26.966 -1.296 -47.047 1.00 77.62 101 TYR A N 1
ATOM 740 C CA . TYR A 1 101 ? 26.482 -1.704 -48.361 1.00 77.62 101 TYR A CA 1
ATOM 741 C C . TYR A 1 101 ? 26.498 -0.540 -49.366 1.00 77.62 101 TYR A C 1
ATOM 743 O O . TYR A 1 101 ? 27.119 -0.648 -50.423 1.00 77.62 101 TYR A O 1
ATOM 751 N N . HIS A 1 102 ? 25.938 0.619 -49.002 1.00 74.44 102 HIS A N 1
ATOM 752 C CA . HIS A 1 102 ? 25.960 1.806 -49.863 1.00 74.44 102 HIS A CA 1
ATOM 753 C C . HIS A 1 102 ? 27.373 2.320 -50.145 1.00 74.44 102 HIS A C 1
ATOM 755 O O . HIS A 1 102 ? 27.655 2.765 -51.256 1.00 74.44 102 HIS A O 1
ATOM 761 N N . THR A 1 103 ? 28.276 2.233 -49.166 1.00 70.19 103 THR A N 1
ATOM 762 C CA . THR A 1 103 ? 29.673 2.643 -49.352 1.00 70.19 103 THR A CA 1
ATOM 763 C C . THR A 1 103 ? 30.362 1.751 -50.388 1.00 70.19 103 THR A C 1
ATOM 765 O O . THR A 1 103 ? 31.037 2.254 -51.284 1.00 70.19 103 THR A O 1
ATOM 768 N N . VAL A 1 104 ? 30.149 0.433 -50.319 1.00 77.75 104 VAL A N 1
ATOM 769 C CA . VAL A 1 104 ? 30.708 -0.525 -51.285 1.00 77.75 104 VAL A CA 1
ATOM 770 C C . VAL A 1 104 ? 30.133 -0.302 -52.684 1.00 77.75 104 VAL A C 1
ATOM 772 O O . VAL A 1 104 ? 30.902 -0.244 -53.642 1.00 77.75 104 VAL A O 1
ATOM 775 N N . GLU A 1 105 ? 28.818 -0.108 -52.822 1.00 76.38 105 GLU A N 1
ATOM 776 C CA . GLU A 1 105 ? 28.204 0.181 -54.126 1.00 76.38 105 GLU A CA 1
ATOM 777 C C . GLU A 1 105 ? 28.691 1.506 -54.727 1.00 76.38 105 GLU A C 1
ATOM 779 O O . GLU A 1 105 ? 28.931 1.590 -55.933 1.00 76.38 105 GLU A O 1
ATOM 784 N N . PHE A 1 106 ? 28.876 2.539 -53.903 1.00 72.44 106 PHE A N 1
ATOM 785 C CA . PHE A 1 106 ? 29.394 3.831 -54.346 1.00 72.44 106 PHE A CA 1
ATOM 786 C C . PHE A 1 106 ? 30.827 3.713 -54.886 1.00 72.44 106 PHE A C 1
ATOM 788 O O . PHE A 1 106 ? 31.106 4.162 -56.000 1.00 72.44 106 PHE A O 1
ATOM 795 N N . PHE A 1 107 ? 31.723 3.039 -54.156 1.00 67.75 107 PHE A N 1
ATOM 796 C CA . PHE A 1 107 ? 33.088 2.783 -54.627 1.00 67.75 107 PHE A CA 1
ATOM 797 C C . PHE A 1 107 ? 33.128 1.867 -55.857 1.00 67.75 107 PHE A C 1
ATOM 799 O O . PHE A 1 107 ? 33.917 2.111 -56.771 1.00 67.75 107 PHE A O 1
ATOM 806 N N . ALA A 1 108 ? 32.256 0.858 -55.929 1.00 76.44 108 ALA A N 1
ATOM 807 C CA . ALA A 1 108 ? 32.145 -0.012 -57.098 1.00 76.44 108 ALA A CA 1
ATOM 808 C C . ALA A 1 108 ? 31.727 0.771 -58.356 1.00 76.44 108 ALA A C 1
ATOM 810 O O . ALA A 1 108 ? 32.317 0.584 -59.420 1.00 76.44 108 ALA A O 1
ATOM 811 N N . ARG A 1 109 ? 30.774 1.707 -58.234 1.00 77.56 109 ARG A N 1
ATOM 812 C CA . ARG A 1 109 ? 30.345 2.579 -59.342 1.00 77.56 109 ARG A CA 1
ATOM 813 C C . ARG A 1 109 ? 31.421 3.575 -59.778 1.00 77.56 109 ARG A C 1
ATOM 815 O O . ARG A 1 109 ? 31.498 3.876 -60.964 1.00 77.56 109 ARG A O 1
ATOM 822 N N . MET A 1 110 ? 32.249 4.073 -58.857 1.00 75.38 110 MET A N 1
ATOM 823 C CA . MET A 1 110 ? 33.362 4.972 -59.200 1.00 75.38 110 MET A CA 1
ATOM 824 C C . MET A 1 110 ? 34.502 4.263 -59.938 1.00 75.38 110 MET A C 1
ATOM 826 O O . MET A 1 110 ? 35.155 4.889 -60.760 1.00 75.38 110 MET A O 1
ATOM 830 N N . ARG A 1 111 ? 34.732 2.969 -59.683 1.00 71.62 111 ARG A N 1
ATOM 831 C CA . ARG A 1 111 ? 35.793 2.186 -60.344 1.00 71.62 111 ARG A CA 1
ATOM 832 C C . ARG A 1 111 ? 35.444 1.745 -61.774 1.00 71.62 111 ARG A C 1
ATOM 834 O O . ARG A 1 111 ? 36.322 1.299 -62.499 1.00 71.62 111 ARG A O 1
ATOM 841 N N . SER A 1 112 ? 34.167 1.807 -62.148 1.00 70.88 112 SER A N 1
ATOM 842 C CA . SER A 1 112 ? 33.651 1.348 -63.447 1.00 70.88 112 SER A CA 1
ATOM 843 C C . SER A 1 112 ? 33.573 2.454 -64.515 1.00 70.88 112 SER A C 1
ATOM 845 O O . SER A 1 112 ? 33.047 2.199 -65.600 1.00 70.88 112 SER A O 1
ATOM 847 N N . LYS A 1 113 ? 34.040 3.669 -64.213 1.00 56.84 113 LYS A N 1
ATOM 848 C CA . LYS A 1 113 ? 34.197 4.787 -65.155 1.00 56.84 113 LYS A CA 1
ATOM 849 C C . LYS A 1 113 ? 35.678 5.042 -65.390 1.00 56.84 113 LYS A C 1
ATOM 851 O O . LYS A 1 113 ? 36.003 5.436 -66.527 1.00 56.84 113 LYS A O 1
#

Radius of gyration: 28.22 Å; chains: 1; bounding box: 52×46×83 Å

Sequence (113 aa):
MEQPGTFASFAYAFGRRLAKTVNGASTQFLYDGLDLAQQLTTGFFRGTSRGVRIGSVGFAITAAGALAAVAGTLTDRSWLHWAALVVACVGILVGFVGIRYHTVEFFARMRSK